Protein AF-A0A919LXB1-F1 (afdb_monomer)

InterPro domains:
  IPR002201 Glycosyl transferase, family 9 [PF01075] (2-87)
  IPR051199 Lipopolysaccharide/Lipooligosaccharide Heptosyltransferase [PTHR30160] (2-84)

Sequence (107 aa):
MGAPHEEARAKRLAEGREYVEVLPRMSLEQVAQVLAGARAVVSVDTGLSHLTAALDKPNFTLYGPTDPGLIGGYGKNQHIVRPENSASTGDIAASRIHLLLQNQGLL

Secondary structure (DSSP, 8-state):
---HHHHHHHHHHHTT-TT---PPP--HHHHHHHHHH-S-EEEESSHHHHHHHHTT--EEEE-SSS-HHHHPPPSTTEEEE--SS-S-GGGS-HHHHHHHHHHTT--

Foldseek 3Di:
DCDPVVQVVLCVVCPPPPPRDRDDDDDPVVLLVVLLPALAEEEEQDPVQLSNQVSQHQYEYQFAQDDCVVRPRHHHNYHYDYAPPHRDSVNRDPVNVVVVCVVVVSD

Organism: Klebsiella pneumoniae (NCBI:txid573)

Radius of gyration: 14.11 Å; Cα contacts (8 Å, |Δi|>4): 135; chains: 1; bounding box: 28×36×36 Å

Nearest PDB structures (foldseek):
  2h1f-assembly1_A  TM=9.608E-01  e=6.156E-10  Escherichia coli O6
  2h1f-assembly2_B  TM=9.258E-01  e=1.389E-08  Escherichia coli O6
  2h1h-assembly2_B  TM=9.459E-01  e=2.881E-08  Escherichia coli RS218
  3tov-assembly1_A  TM=6.925E-01  e=1.983E-03  Veillonella parvula DSM 2008
  3tov-assembly2_B  TM=6.534E-01  e=9.560E-04  Veillonella parvula DSM 2008

pLDDT: mean 82.87, std 10.12, range [54.78, 94.31]

Structure (mmCIF, N/CA/C/O backbone):
data_AF-A0A919LXB1-F1
#
_entry.id   AF-A0A919LXB1-F1
#
loop_
_atom_site.group_PDB
_atom_site.id
_atom_site.type_symbol
_atom_site.label_atom_id
_atom_site.label_alt_id
_atom_site.label_comp_id
_atom_site.label_asym_id
_atom_site.label_entity_id
_atom_site.label_seq_id
_atom_site.pdbx_PDB_ins_code
_atom_site.Cartn_x
_atom_site.Cartn_y
_atom_site.Cartn_z
_atom_site.occupancy
_atom_site.B_iso_or_equiv
_atom_site.auth_seq_id
_atom_site.auth_comp_id
_atom_site.auth_asym_id
_atom_site.auth_atom_id
_atom_site.pdbx_PDB_model_num
ATOM 1 N N . MET A 1 1 ? 7.649 4.524 11.799 1.00 58.81 1 MET A N 1
ATOM 2 C CA . MET A 1 1 ? 7.468 4.749 10.345 1.00 58.81 1 MET A CA 1
ATOM 3 C C . MET A 1 1 ? 7.645 6.238 10.059 1.00 58.81 1 MET A C 1
ATOM 5 O O . MET A 1 1 ? 7.346 7.023 10.955 1.00 58.81 1 MET A O 1
ATOM 9 N N . GLY A 1 2 ? 8.131 6.637 8.877 1.00 64.38 2 GLY A N 1
ATOM 10 C CA . GLY A 1 2 ? 8.142 8.049 8.467 1.00 64.38 2 GLY A CA 1
ATOM 11 C C . GLY A 1 2 ? 9.491 8.754 8.604 1.00 64.38 2 GLY A C 1
ATOM 12 O O . GLY A 1 2 ? 9.612 9.765 9.309 1.00 64.38 2 GLY A O 1
ATOM 13 N N . ALA A 1 3 ? 10.514 8.247 7.917 1.00 77.69 3 ALA A N 1
ATOM 14 C CA . ALA A 1 3 ? 11.732 9.016 7.697 1.00 77.69 3 ALA A CA 1
ATOM 15 C C . ALA A 1 3 ? 11.390 10.345 6.981 1.00 77.69 3 ALA A C 1
ATOM 17 O O . ALA A 1 3 ? 10.447 10.385 6.188 1.00 77.69 3 ALA A O 1
ATOM 18 N N . PRO A 1 4 ? 12.134 11.446 7.212 1.00 81.69 4 PRO A N 1
ATOM 19 C CA . PRO A 1 4 ? 11.784 12.761 6.654 1.00 81.69 4 PRO A CA 1
ATOM 20 C C . PRO A 1 4 ? 11.581 12.773 5.127 1.00 81.69 4 PRO A C 1
ATOM 22 O O . PRO A 1 4 ? 10.746 13.509 4.608 1.00 81.69 4 PRO A O 1
ATOM 25 N N . HIS A 1 5 ? 12.311 11.922 4.399 1.00 84.75 5 HIS A N 1
ATOM 26 C CA . HIS A 1 5 ? 12.190 11.799 2.946 1.00 84.75 5 HIS A CA 1
ATOM 27 C C . HIS A 1 5 ? 10.904 11.081 2.491 1.00 84.75 5 HIS A C 1
ATOM 29 O O . HIS A 1 5 ? 10.418 11.347 1.391 1.00 84.75 5 HIS A O 1
ATOM 35 N N . GLU A 1 6 ? 10.341 10.186 3.309 1.00 82.94 6 GLU A N 1
ATOM 36 C CA . GLU A 1 6 ? 9.053 9.529 3.042 1.00 82.94 6 GLU A CA 1
ATOM 37 C C . GLU A 1 6 ? 7.906 10.523 3.229 1.00 82.94 6 GLU A C 1
ATOM 39 O O . GLU A 1 6 ? 7.024 10.623 2.379 1.00 82.94 6 GLU A O 1
ATOM 44 N N . GLU A 1 7 ? 7.971 11.328 4.293 1.00 85.06 7 GLU A N 1
ATOM 45 C CA . GLU A 1 7 ? 6.985 12.371 4.584 1.00 85.06 7 GLU A CA 1
ATOM 46 C C . GLU A 1 7 ? 6.954 13.442 3.485 1.00 85.06 7 GLU A C 1
ATOM 48 O O . GLU A 1 7 ? 5.886 13.794 2.984 1.00 85.06 7 GLU A O 1
ATOM 53 N N . ALA A 1 8 ? 8.123 13.920 3.045 1.00 87.75 8 ALA A N 1
ATOM 54 C CA . ALA A 1 8 ? 8.216 14.877 1.943 1.00 87.75 8 ALA A CA 1
ATOM 55 C C . ALA A 1 8 ? 7.631 14.313 0.635 1.00 87.75 8 ALA A C 1
ATOM 57 O O . ALA A 1 8 ? 6.949 15.020 -0.110 1.00 87.75 8 ALA A O 1
ATOM 58 N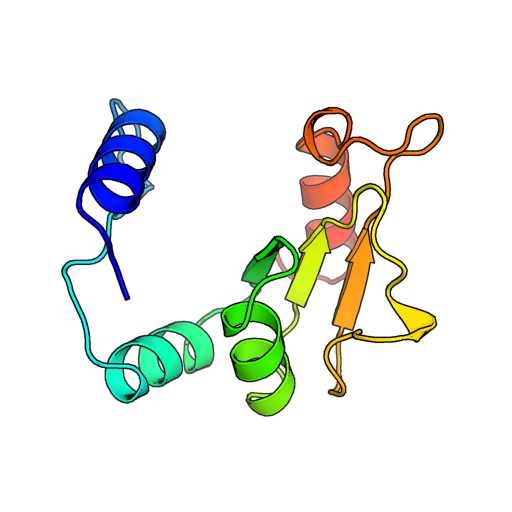 N . ARG A 1 9 ? 7.855 13.020 0.360 1.00 88.56 9 ARG A N 1
ATOM 59 C CA . ARG A 1 9 ? 7.267 12.343 -0.801 1.00 88.56 9 ARG A CA 1
ATOM 60 C C . ARG A 1 9 ? 5.746 12.256 -0.687 1.00 88.56 9 ARG A C 1
ATOM 62 O O . ARG A 1 9 ? 5.074 12.563 -1.667 1.00 88.56 9 ARG A O 1
ATOM 69 N N . ALA A 1 10 ? 5.218 11.873 0.475 1.00 87.44 10 ALA A N 1
ATOM 70 C CA . ALA A 1 10 ? 3.779 11.785 0.716 1.00 87.44 10 ALA A CA 1
ATOM 71 C C . ALA A 1 10 ? 3.094 13.152 0.560 1.00 87.44 10 ALA A C 1
ATOM 73 O O . ALA A 1 10 ? 2.093 13.256 -0.144 1.00 87.44 10 ALA A O 1
ATOM 74 N N . LYS A 1 11 ? 3.692 14.216 1.112 1.00 90.12 11 LYS A N 1
ATOM 75 C CA . LYS A 1 11 ? 3.209 15.598 0.952 1.00 90.12 11 LYS A CA 1
ATOM 76 C C . LYS A 1 11 ? 3.120 16.019 -0.513 1.00 90.12 11 LYS A C 1
ATOM 78 O O . LYS A 1 11 ? 2.087 16.525 -0.930 1.00 90.12 11 LYS A O 1
ATOM 83 N N . ARG A 1 12 ? 4.146 15.722 -1.316 1.00 93.12 12 ARG A N 1
ATOM 84 C CA . ARG A 1 12 ? 4.129 15.995 -2.763 1.00 93.12 12 ARG A CA 1
ATOM 85 C C . ARG A 1 12 ? 3.052 15.206 -3.517 1.00 93.12 12 ARG A C 1
ATOM 87 O O . ARG A 1 12 ? 2.537 15.687 -4.516 1.00 93.12 12 ARG A O 1
ATOM 94 N N . LEU A 1 13 ? 2.724 13.989 -3.078 1.00 88.50 13 LEU A N 1
ATOM 95 C CA . LEU A 1 13 ? 1.647 13.199 -3.690 1.00 88.50 13 LEU A CA 1
ATOM 96 C C . LEU A 1 13 ? 0.253 13.726 -3.320 1.00 88.50 13 LEU A C 1
ATOM 98 O O . LEU A 1 13 ? -0.654 13.628 -4.143 1.00 88.50 13 LEU A O 1
ATOM 102 N N . ALA A 1 14 ? 0.093 14.270 -2.112 1.00 91.69 14 ALA A N 1
ATOM 103 C CA . ALA A 1 14 ? -1.164 14.828 -1.613 1.00 91.69 14 ALA A CA 1
ATOM 104 C C . ALA A 1 14 ? -1.432 16.269 -2.082 1.00 91.69 14 ALA A C 1
ATOM 106 O O . ALA A 1 14 ? -2.570 16.729 -2.040 1.00 91.69 14 ALA A O 1
ATOM 107 N N . GLU A 1 15 ? -0.402 16.989 -2.527 1.00 94.31 15 GLU A N 1
ATOM 108 C CA . GLU A 1 15 ? -0.512 18.383 -2.956 1.00 94.31 15 GLU A CA 1
ATOM 109 C C . GLU A 1 15 ? -1.605 18.571 -4.026 1.00 94.31 15 GLU A C 1
ATOM 111 O O . GLU A 1 15 ? -1.617 17.901 -5.062 1.00 94.31 15 GLU A O 1
ATOM 116 N N . GLY A 1 16 ? -2.559 19.467 -3.745 1.00 93.62 16 GLY A N 1
ATOM 117 C CA . GLY A 1 16 ? -3.706 19.749 -4.616 1.00 93.62 16 GLY A CA 1
ATOM 118 C C . GLY A 1 16 ? -4.812 18.684 -4.622 1.00 93.62 16 GLY A C 1
ATOM 119 O O . GLY A 1 16 ? -5.679 18.734 -5.493 1.00 93.62 16 GLY A O 1
ATOM 120 N N . ARG A 1 17 ? -4.800 17.713 -3.694 1.00 93.69 17 ARG A N 1
ATOM 121 C CA . ARG A 1 17 ? -5.776 16.609 -3.640 1.00 93.69 17 ARG A CA 1
ATOM 122 C C . ARG A 1 17 ? -6.484 16.548 -2.287 1.00 93.69 17 ARG A C 1
ATOM 124 O O . ARG A 1 17 ? -5.952 16.006 -1.327 1.00 93.69 17 ARG A O 1
ATOM 131 N N . GLU A 1 18 ? -7.723 17.030 -2.234 1.00 92.81 18 GLU A N 1
ATOM 132 C CA . GLU A 1 18 ? -8.528 17.068 -0.997 1.00 92.81 18 GLU A CA 1
ATOM 133 C C . GLU A 1 18 ? -8.908 15.678 -0.459 1.00 92.81 18 GLU A C 1
ATOM 135 O O . GLU A 1 18 ? -9.193 15.520 0.722 1.00 92.81 18 GLU A O 1
ATOM 140 N N . TYR A 1 19 ? -8.886 14.654 -1.314 1.00 91.69 19 TYR A N 1
ATOM 141 C CA . TYR A 1 19 ? -9.197 13.267 -0.955 1.00 91.69 19 TYR A CA 1
ATOM 142 C C . TYR A 1 19 ? -7.978 12.470 -0.456 1.00 91.69 19 TYR A C 1
ATOM 144 O O . TYR A 1 19 ? -8.076 11.255 -0.281 1.00 91.69 19 TYR A O 1
ATOM 152 N N . VAL A 1 20 ? -6.816 13.112 -0.279 1.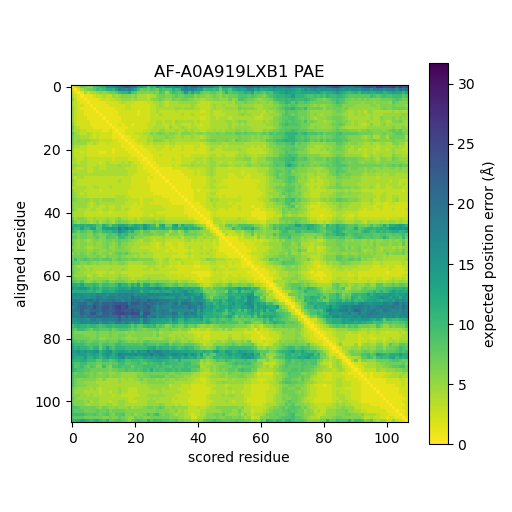00 93.44 20 VAL A N 1
ATOM 153 C CA . VAL A 1 20 ? -5.584 12.463 0.189 1.00 93.44 20 VAL A CA 1
ATOM 154 C C . VAL A 1 20 ? -5.156 13.065 1.521 1.00 93.44 20 VAL A C 1
ATOM 156 O O . VAL A 1 20 ? -4.817 14.241 1.605 1.00 93.44 20 VAL A O 1
ATOM 159 N N . GLU A 1 21 ? -5.095 12.229 2.554 1.00 93.19 21 GLU A N 1
ATOM 160 C CA . GLU A 1 21 ? -4.558 12.599 3.862 1.00 93.19 21 GLU A CA 1
ATOM 161 C C . GLU A 1 21 ? -3.137 12.042 4.032 1.00 93.19 21 GLU A C 1
ATOM 163 O O . GLU A 1 21 ? -2.888 10.852 3.826 1.00 93.19 21 GLU A O 1
ATOM 168 N N . VAL A 1 22 ? -2.189 12.899 4.428 1.00 91.31 22 VAL A N 1
ATOM 169 C CA . VAL A 1 22 ? -0.851 12.460 4.849 1.00 91.31 22 VAL A CA 1
ATOM 170 C C . VAL A 1 22 ? -0.875 12.221 6.351 1.00 91.31 22 VAL A C 1
ATOM 172 O O . VAL A 1 22 ? -0.951 13.170 7.130 1.00 91.31 22 VAL A O 1
ATOM 175 N N . LEU A 1 23 ? -0.776 10.954 6.750 1.00 89.50 23 LEU A N 1
ATOM 176 C CA . LEU A 1 23 ? -0.775 10.579 8.161 1.00 89.50 23 LEU A CA 1
ATOM 177 C C . LEU A 1 23 ? 0.436 11.182 8.899 1.00 89.50 23 LEU A C 1
ATOM 179 O O . LEU A 1 23 ? 1.544 11.209 8.348 1.00 89.50 23 LEU A O 1
ATOM 183 N N . PRO A 1 24 ? 0.264 11.626 10.158 1.00 88.81 24 PRO A N 1
ATOM 184 C CA . PRO A 1 24 ? 1.381 12.048 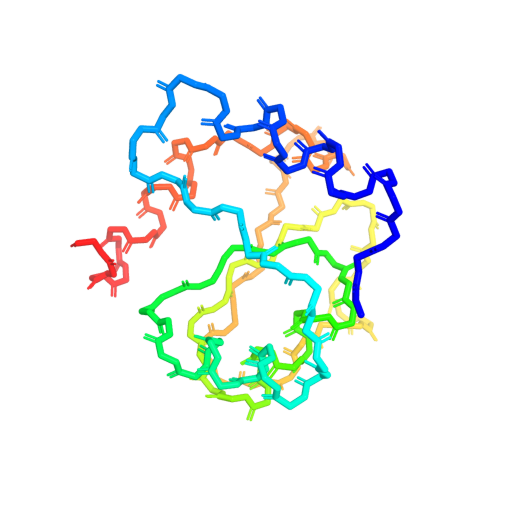10.991 1.00 88.81 24 PRO A CA 1
ATOM 185 C C . PRO A 1 24 ? 2.284 10.855 11.335 1.00 88.81 24 PRO A C 1
ATOM 187 O O . PRO A 1 24 ? 1.950 9.690 11.105 1.00 88.81 24 PRO A O 1
ATOM 19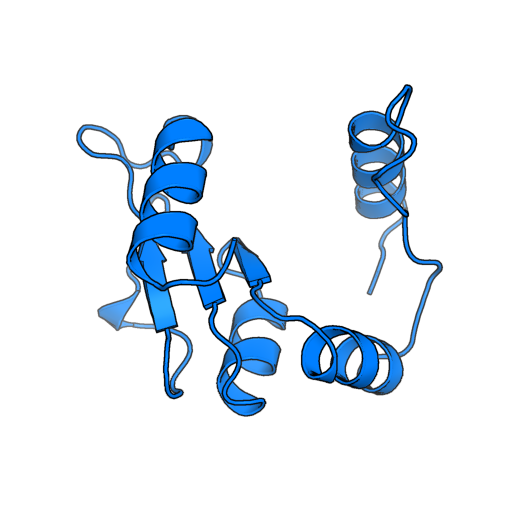0 N N . ARG A 1 25 ? 3.443 11.125 11.948 1.00 87.12 25 ARG A N 1
ATOM 191 C CA . ARG A 1 25 ? 4.270 10.048 12.507 1.00 87.12 25 ARG A CA 1
ATOM 192 C C . ARG A 1 25 ? 3.488 9.276 13.568 1.00 87.12 25 ARG A C 1
ATOM 194 O O . ARG A 1 25 ? 2.978 9.859 14.519 1.00 87.12 25 ARG A O 1
ATOM 201 N N . MET A 1 26 ? 3.464 7.960 13.407 1.00 87.50 26 MET A N 1
ATOM 202 C CA . MET A 1 26 ? 2.697 7.027 14.225 1.00 87.50 26 MET A CA 1
ATOM 203 C C . MET A 1 26 ? 3.567 5.849 14.678 1.00 87.50 26 MET A C 1
ATOM 205 O O . MET A 1 26 ? 4.565 5.495 14.031 1.00 87.50 26 MET A O 1
ATOM 209 N N . SER A 1 27 ? 3.173 5.229 15.791 1.00 89.56 27 SER A N 1
ATOM 210 C CA . SER A 1 27 ? 3.696 3.928 16.211 1.00 89.56 27 SER A CA 1
ATOM 211 C C . SER A 1 27 ? 3.251 2.825 15.240 1.00 89.56 27 SER A C 1
ATOM 213 O O . SER A 1 27 ? 2.316 2.999 14.458 1.00 89.56 27 SER A O 1
ATOM 215 N N . LEU A 1 28 ? 3.916 1.665 15.281 1.00 86.00 28 LEU A N 1
ATOM 216 C CA . LEU A 1 28 ? 3.529 0.522 14.445 1.00 86.00 28 LEU A CA 1
ATOM 217 C C . LEU A 1 28 ? 2.091 0.059 14.737 1.00 86.00 28 LEU A C 1
ATOM 219 O O . LEU A 1 28 ? 1.357 -0.280 13.816 1.00 86.00 28 LEU A O 1
ATOM 223 N N . GLU A 1 29 ? 1.685 0.099 16.006 1.00 88.62 29 GLU A N 1
ATOM 224 C CA . GLU A 1 29 ? 0.330 -0.239 16.447 1.00 88.62 29 GLU A CA 1
ATOM 225 C C . GLU A 1 29 ? -0.716 0.726 15.877 1.00 88.62 29 GLU A C 1
ATOM 227 O O . GLU A 1 29 ? -1.731 0.291 15.342 1.00 88.62 29 GLU A O 1
ATOM 232 N N . GLN A 1 30 ? -0.451 2.033 15.918 1.00 89.94 30 GLN A N 1
ATOM 233 C CA . GLN A 1 30 ? -1.349 3.037 15.343 1.00 89.94 30 GLN A CA 1
ATOM 234 C C . GLN A 1 30 ? -1.499 2.851 13.827 1.00 89.94 30 GLN A C 1
ATOM 236 O O . GLN A 1 30 ? -2.607 2.919 13.301 1.00 89.94 30 GLN A O 1
ATOM 241 N N . VAL A 1 31 ? -0.406 2.538 13.123 1.00 89.62 31 VAL A N 1
ATOM 242 C CA . VAL A 1 31 ? -0.472 2.198 11.693 1.00 89.62 31 VAL A CA 1
ATOM 243 C C . VAL A 1 31 ? -1.303 0.931 11.469 1.00 89.62 31 VAL A C 1
ATOM 245 O O . VAL A 1 31 ? -2.126 0.902 10.557 1.00 89.62 31 VAL A O 1
ATOM 248 N N . ALA A 1 32 ? -1.148 -0.0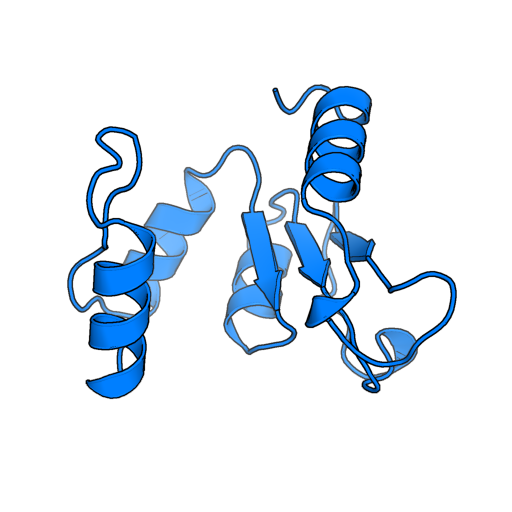96 12.311 1.00 88.38 32 ALA A N 1
ATOM 249 C CA . ALA A 1 32 ? -1.958 -1.312 12.232 1.00 88.38 32 ALA A CA 1
ATOM 250 C C . ALA A 1 32 ? -3.457 -1.016 12.398 1.00 88.38 32 ALA A C 1
ATOM 252 O O . ALA A 1 32 ? -4.269 -1.570 11.662 1.00 88.38 32 ALA A O 1
ATOM 253 N N . GLN A 1 33 ? -3.830 -0.108 13.305 1.00 91.12 33 GLN A N 1
ATOM 254 C CA . GLN A 1 33 ? -5.223 0.313 13.491 1.00 91.12 33 GLN A CA 1
ATOM 255 C C . GLN A 1 33 ? -5.786 1.016 12.248 1.00 91.12 33 GLN A C 1
ATOM 257 O O . GLN A 1 33 ? -6.906 0.717 11.834 1.00 91.12 33 GLN A O 1
ATOM 262 N N . VAL A 1 34 ? -5.004 1.889 11.606 1.00 91.94 34 VAL A N 1
ATOM 263 C CA . VAL A 1 34 ? -5.408 2.525 10.340 1.00 91.94 34 VAL A CA 1
ATOM 264 C C . VAL A 1 34 ? -5.604 1.476 9.244 1.00 91.94 34 VAL A C 1
ATOM 266 O O . VAL A 1 34 ? -6.639 1.458 8.579 1.00 91.94 34 VAL A O 1
ATOM 269 N N . LEU A 1 35 ? -4.649 0.553 9.087 1.00 90.06 35 LEU A N 1
ATOM 270 C CA . LEU A 1 35 ? -4.748 -0.540 8.116 1.00 90.06 35 LEU A CA 1
ATOM 271 C C . LEU A 1 35 ? -5.956 -1.443 8.399 1.00 90.06 35 LEU A C 1
ATOM 273 O O . LEU A 1 35 ? -6.635 -1.871 7.468 1.00 90.06 35 LEU A O 1
ATOM 277 N N . ALA A 1 36 ? -6.276 -1.688 9.671 1.00 88.75 36 ALA A N 1
ATOM 278 C CA . ALA A 1 36 ? -7.433 -2.479 10.070 1.00 88.75 36 ALA A CA 1
ATOM 279 C C . ALA A 1 36 ? 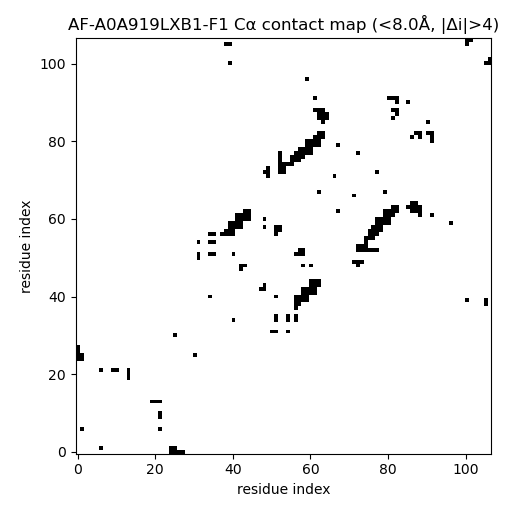-8.771 -1.832 9.656 1.00 88.75 36 ALA A C 1
ATOM 281 O O . ALA A 1 36 ? -9.747 -2.545 9.415 1.00 88.75 36 ALA A O 1
ATOM 282 N N . GLY A 1 37 ? -8.823 -0.503 9.535 1.00 90.00 37 GLY A N 1
ATOM 283 C CA . GLY A 1 37 ? -9.990 0.234 9.042 1.00 90.00 37 GLY A CA 1
ATOM 284 C C . GLY A 1 37 ? -10.082 0.339 7.515 1.00 90.00 37 GLY A C 1
ATOM 285 O O . GLY A 1 37 ? -11.132 0.712 6.994 1.00 90.00 37 GLY A O 1
ATOM 286 N N . ALA A 1 38 ? -9.018 0.007 6.779 1.00 91.50 38 ALA A N 1
ATOM 287 C CA . ALA A 1 38 ? -8.983 0.174 5.331 1.00 91.50 38 ALA A CA 1
ATOM 288 C C . ALA A 1 38 ? -9.885 -0.845 4.606 1.00 91.50 38 ALA A C 1
ATOM 290 O O . ALA A 1 38 ? -9.883 -2.038 4.920 1.00 91.50 38 ALA A O 1
ATOM 291 N N . ARG A 1 39 ? -10.623 -0.384 3.584 1.00 91.50 39 ARG A N 1
ATOM 292 C CA . ARG A 1 39 ? -11.380 -1.259 2.661 1.00 91.50 39 ARG A CA 1
ATOM 293 C C . ARG A 1 39 ? -10.435 -2.061 1.763 1.00 91.50 39 ARG A C 1
ATOM 295 O O . ARG A 1 39 ? -10.682 -3.231 1.496 1.00 91.50 39 ARG A O 1
ATOM 302 N N . ALA A 1 40 ? -9.358 -1.422 1.319 1.00 90.38 40 ALA A N 1
ATOM 303 C CA . ALA A 1 40 ? -8.298 -2.011 0.518 1.00 90.38 40 ALA A CA 1
ATOM 304 C C . ALA A 1 40 ? -6.993 -1.242 0.748 1.00 90.38 40 ALA A C 1
ATOM 306 O O . ALA A 1 40 ? -7.019 -0.058 1.087 1.00 90.38 40 ALA A O 1
ATOM 307 N N . VAL A 1 41 ? -5.862 -1.902 0.524 1.00 90.62 41 VAL A N 1
ATOM 308 C CA . VAL A 1 41 ? -4.526 -1.312 0.631 1.00 90.62 41 VAL A CA 1
ATOM 309 C C . VAL A 1 41 ? -3.782 -1.535 -0.678 1.00 90.62 41 VAL A C 1
ATOM 311 O O . VAL A 1 41 ? -3.823 -2.624 -1.243 1.00 90.62 41 VAL A O 1
ATOM 314 N N . VAL A 1 42 ? -3.089 -0.507 -1.161 1.00 90.19 42 VAL A N 1
ATOM 315 C CA . VAL A 1 42 ? -2.137 -0.619 -2.272 1.00 90.19 42 VAL A CA 1
ATOM 316 C C . VAL A 1 42 ? -0.764 -0.318 -1.700 1.00 90.19 42 VAL A C 1
ATOM 318 O O . VAL A 1 42 ? -0.561 0.741 -1.107 1.00 90.19 42 VAL A O 1
ATOM 321 N N . SER A 1 43 ? 0.167 -1.255 -1.836 1.00 86.94 43 SER A N 1
ATOM 322 C CA . SER A 1 43 ? 1.473 -1.181 -1.183 1.00 86.94 43 SER A CA 1
ATOM 323 C C . SER A 1 43 ? 2.591 -1.587 -2.137 1.00 86.94 43 SER A C 1
ATOM 325 O O . SER A 1 43 ? 2.380 -2.332 -3.088 1.00 86.94 43 SER A O 1
ATOM 327 N N . VAL A 1 44 ? 3.799 -1.086 -1.896 1.00 82.81 44 VAL A N 1
ATOM 328 C CA . VAL A 1 44 ? 5.023 -1.668 -2.465 1.00 82.81 44 VAL A CA 1
ATOM 329 C C . VAL A 1 44 ? 5.579 -2.707 -1.496 1.00 82.81 44 VAL A C 1
ATOM 331 O O . VAL A 1 44 ? 5.276 -2.663 -0.300 1.00 82.81 44 VAL A O 1
ATOM 334 N N . ASP A 1 45 ? 6.396 -3.618 -2.017 1.00 70.00 45 ASP A N 1
ATOM 335 C CA . ASP A 1 45 ? 7.068 -4.688 -1.277 1.00 70.00 45 ASP A CA 1
ATOM 336 C C . ASP A 1 45 ? 7.941 -4.154 -0.121 1.00 70.00 45 ASP A C 1
ATOM 338 O O . ASP A 1 45 ? 9.111 -3.805 -0.274 1.00 70.00 45 ASP A O 1
ATOM 342 N N . THR A 1 46 ? 7.315 -3.984 1.042 1.00 68.56 46 THR A N 1
ATOM 343 C CA . THR A 1 46 ? 7.880 -3.407 2.265 1.00 68.56 46 THR A CA 1
ATOM 344 C C . THR A 1 46 ? 7.245 -4.089 3.473 1.00 68.56 46 THR A C 1
ATOM 346 O O . THR A 1 46 ? 6.157 -4.658 3.375 1.00 68.56 46 THR A O 1
ATOM 349 N N . GLY A 1 47 ? 7.872 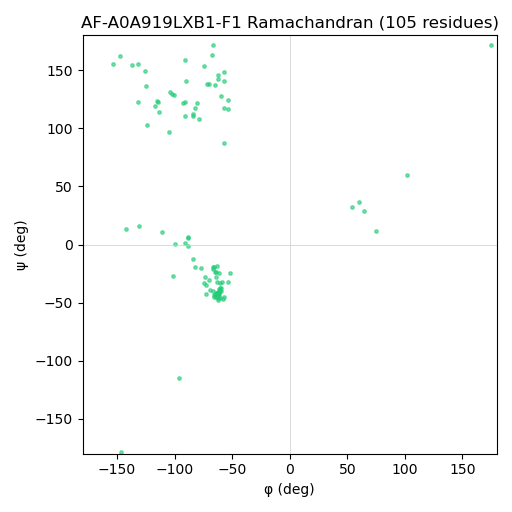-3.976 4.650 1.00 70.31 47 GLY A N 1
ATOM 350 C CA . GLY A 1 47 ? 7.374 -4.579 5.897 1.00 70.31 47 GLY A CA 1
ATOM 351 C C . GLY A 1 47 ? 5.911 -4.251 6.252 1.00 70.31 47 GLY A C 1
ATOM 352 O O . GLY A 1 47 ? 5.260 -5.045 6.926 1.00 70.31 47 GLY A O 1
ATOM 353 N N . LEU A 1 48 ? 5.357 -3.131 5.766 1.00 74.62 48 LEU A N 1
ATOM 354 C CA . LEU A 1 48 ? 3.940 -2.792 5.957 1.00 74.62 48 LEU A CA 1
ATOM 355 C C . LEU A 1 48 ? 2.987 -3.697 5.171 1.00 74.62 48 LEU A C 1
ATOM 357 O O . LEU A 1 48 ? 1.895 -3.966 5.659 1.00 74.62 48 LEU A O 1
ATOM 361 N N . SER A 1 49 ? 3.404 -4.210 4.012 1.00 75.19 49 SER A N 1
ATOM 362 C CA . SER A 1 49 ? 2.596 -5.157 3.235 1.00 75.19 49 SER A CA 1
ATOM 363 C C . SER A 1 49 ? 2.326 -6.441 4.034 1.00 75.19 49 SER A C 1
ATOM 365 O O . SER A 1 49 ? 1.202 -6.940 4.065 1.00 75.19 49 SER A O 1
ATOM 367 N N . HIS A 1 50 ? 3.318 -6.918 4.795 1.00 79.19 50 HIS A N 1
ATOM 368 C CA . HIS A 1 50 ? 3.148 -8.065 5.693 1.00 79.19 50 HIS A CA 1
ATOM 369 C C . HIS A 1 50 ? 2.201 -7.772 6.857 1.00 79.19 50 HIS A C 1
ATOM 371 O O . HIS A 1 50 ? 1.392 -8.624 7.216 1.00 79.19 50 HIS A O 1
ATOM 377 N N . LEU A 1 51 ? 2.275 -6.569 7.437 1.00 81.00 51 LEU A N 1
ATOM 378 C CA . LEU A 1 51 ? 1.345 -6.158 8.489 1.00 81.00 51 LEU A CA 1
ATOM 379 C C . LEU A 1 51 ? -0.097 -6.128 7.963 1.00 81.00 51 LEU A C 1
ATOM 381 O O . LEU A 1 51 ? -1.001 -6.605 8.639 1.00 81.00 51 LEU A O 1
ATOM 385 N N . THR A 1 52 ? -0.315 -5.630 6.744 1.00 81.12 52 THR A N 1
ATOM 386 C CA . THR A 1 52 ? -1.629 -5.666 6.089 1.00 81.12 52 THR A CA 1
ATOM 387 C C . THR A 1 52 ? -2.121 -7.096 5.862 1.00 81.12 52 THR A C 1
ATOM 389 O O . THR A 1 52 ? -3.290 -7.381 6.126 1.00 81.12 52 THR A O 1
ATOM 392 N N . ALA A 1 53 ? -1.239 -7.999 5.423 1.00 80.06 53 ALA A N 1
ATOM 393 C CA . ALA A 1 53 ? -1.567 -9.411 5.240 1.00 80.06 53 ALA A CA 1
ATOM 394 C C . ALA A 1 53 ? -1.983 -10.086 6.556 1.00 80.06 53 ALA A C 1
ATOM 396 O O . ALA A 1 53 ? -2.983 -10.797 6.590 1.00 80.06 53 ALA A O 1
ATOM 397 N N . ALA A 1 54 ? -1.280 -9.792 7.655 1.00 82.31 54 ALA A N 1
ATOM 398 C CA . ALA A 1 54 ? -1.607 -10.304 8.986 1.00 82.31 54 ALA A CA 1
ATOM 399 C C . ALA A 1 54 ? -2.958 -9.794 9.525 1.00 82.31 54 ALA A C 1
ATOM 401 O O . ALA A 1 54 ? -3.563 -10.437 10.379 1.00 82.31 54 ALA A O 1
ATOM 402 N N . LEU A 1 55 ? -3.440 -8.652 9.026 1.00 83.69 55 LEU A N 1
ATOM 403 C CA . LEU A 1 55 ? -4.750 -8.086 9.363 1.00 83.69 55 LEU A CA 1
ATOM 404 C C . LEU A 1 55 ? -5.882 -8.601 8.450 1.00 83.69 55 LEU A C 1
ATOM 406 O O . LEU A 1 55 ? -7.004 -8.097 8.541 1.00 83.69 55 LEU A O 1
ATOM 410 N N . ASP A 1 56 ? -5.600 -9.568 7.565 1.00 83.75 56 ASP A N 1
ATOM 411 C CA . ASP A 1 56 ? -6.536 -10.150 6.586 1.00 83.75 56 ASP A CA 1
ATOM 412 C C . ASP A 1 56 ? -7.226 -9.099 5.690 1.00 83.75 56 ASP A C 1
ATOM 414 O O . ASP A 1 56 ? -8.375 -9.251 5.253 1.00 83.75 56 ASP A O 1
ATOM 418 N N . LYS A 1 57 ? -6.520 -8.001 5.395 1.00 86.50 57 LYS A N 1
ATOM 419 C CA . LYS A 1 57 ? -7.046 -6.918 4.558 1.00 86.50 57 LYS A CA 1
ATOM 420 C C . LYS A 1 57 ? -6.728 -7.144 3.082 1.00 86.50 57 LYS A C 1
ATOM 422 O O . LYS A 1 57 ? -5.602 -7.544 2.776 1.00 86.50 57 LYS A O 1
ATOM 427 N N . PRO A 1 58 ? -7.672 -6.838 2.163 1.00 89.00 58 PRO A N 1
ATOM 428 C CA . PRO A 1 58 ? -7.390 -6.826 0.734 1.00 89.00 58 PRO A CA 1
ATOM 429 C C . PRO A 1 58 ? -6.188 -5.933 0.431 1.00 89.00 58 PRO A C 1
ATOM 431 O O . PRO A 1 58 ? -6.224 -4.727 0.688 1.00 89.00 58 PRO A O 1
ATOM 434 N N . ASN A 1 59 ? -5.121 -6.528 -0.090 1.00 89.38 59 ASN A N 1
ATOM 435 C CA . ASN A 1 59 ? -3.840 -5.858 -0.279 1.00 89.38 59 ASN A CA 1
ATOM 436 C C . ASN A 1 59 ? -3.320 -6.122 -1.688 1.00 89.38 59 ASN A C 1
ATOM 438 O O . ASN A 1 59 ? -3.137 -7.270 -2.087 1.00 89.38 59 ASN A O 1
ATOM 442 N N . PHE A 1 60 ? -3.080 -5.054 -2.435 1.00 90.12 60 PHE A N 1
ATOM 443 C CA . PHE A 1 60 ? -2.563 -5.083 -3.795 1.00 90.12 60 PHE A CA 1
ATOM 444 C C . PHE A 1 60 ? -1.100 -4.667 -3.749 1.00 90.12 60 PHE A C 1
ATOM 446 O O . PHE A 1 60 ? -0.780 -3.476 -3.696 1.00 90.12 60 PHE A O 1
ATOM 453 N N . THR A 1 61 ? -0.210 -5.656 -3.723 1.00 88.12 61 THR A N 1
ATOM 454 C CA . THR A 1 61 ? 1.227 -5.420 -3.598 1.00 88.12 61 THR A CA 1
ATOM 455 C C . THR A 1 61 ? 1.870 -5.304 -4.973 1.00 88.12 61 THR A C 1
ATOM 457 O O . THR A 1 61 ? 1.784 -6.213 -5.802 1.00 88.12 61 THR A O 1
ATOM 460 N N . LEU A 1 62 ? 2.517 -4.165 -5.204 1.00 87.25 62 LEU A N 1
ATOM 461 C CA . LEU A 1 62 ? 3.236 -3.835 -6.425 1.00 87.25 62 LEU A CA 1
ATOM 462 C C . LEU A 1 62 ? 4.647 -4.426 -6.353 1.00 87.25 62 LEU A C 1
ATOM 464 O O . LEU A 1 62 ? 5.487 -3.952 -5.583 1.00 87.25 62 LEU A O 1
ATOM 468 N N . TYR A 1 63 ? 4.910 -5.437 -7.178 1.00 82.31 63 TYR A N 1
ATOM 469 C CA . TYR A 1 63 ? 6.214 -6.085 -7.278 1.00 82.31 63 TYR A CA 1
ATOM 470 C C . TYR A 1 63 ? 6.946 -5.646 -8.545 1.00 82.31 63 TYR A C 1
ATOM 472 O O . TYR A 1 63 ? 6.388 -5.661 -9.642 1.00 82.31 63 TYR A O 1
ATOM 480 N N . GLY A 1 64 ? 8.210 -5.261 -8.372 1.00 76.38 64 GLY A N 1
ATOM 481 C CA . GLY A 1 64 ? 9.143 -4.986 -9.461 1.00 76.38 64 GLY A CA 1
ATOM 482 C C . GLY A 1 64 ? 10.015 -6.216 -9.744 1.00 76.38 64 GLY A C 1
ATOM 483 O O . GLY A 1 64 ? 9.478 -7.258 -10.133 1.00 76.38 64 GLY A O 1
ATOM 484 N N . PRO A 1 65 ? 11.342 -6.147 -9.519 1.00 74.00 65 PRO A N 1
ATOM 485 C CA . PRO A 1 65 ? 12.230 -7.277 -9.776 1.00 74.00 65 PRO A CA 1
ATOM 486 C C . PRO A 1 65 ? 12.140 -8.355 -8.687 1.00 74.00 65 PRO A C 1
ATOM 488 O O . PRO A 1 65 ? 12.532 -9.494 -8.927 1.00 74.00 65 PRO A O 1
ATOM 491 N N . THR A 1 66 ? 11.642 -8.014 -7.495 1.00 68.56 66 THR A N 1
ATOM 492 C CA . THR A 1 66 ? 11.577 -8.937 -6.361 1.00 68.56 66 THR A CA 1
ATOM 493 C C . THR A 1 66 ? 10.548 -10.039 -6.592 1.00 68.56 66 THR A C 1
ATOM 495 O O . THR A 1 66 ? 9.453 -9.780 -7.098 1.00 68.56 66 THR A O 1
ATOM 498 N N . ASP A 1 67 ? 10.898 -11.275 -6.229 1.00 63.09 67 ASP A N 1
ATOM 499 C CA . ASP A 1 67 ? 10.020 -12.432 -6.385 1.00 63.09 67 ASP A CA 1
ATOM 500 C C . ASP A 1 67 ? 9.032 -12.563 -5.203 1.00 63.09 67 ASP A C 1
ATOM 502 O O . ASP A 1 67 ? 9.453 -12.885 -4.087 1.00 63.09 67 ASP A O 1
ATOM 506 N N . PRO A 1 68 ? 7.716 -12.372 -5.419 1.00 61.66 68 PRO A N 1
ATOM 507 C CA . PRO A 1 68 ? 6.693 -12.578 -4.399 1.00 61.66 68 PRO A CA 1
ATOM 508 C C . PRO A 1 68 ? 6.607 -14.030 -3.909 1.00 61.66 68 PRO A C 1
ATOM 510 O O . PRO A 1 68 ? 6.074 -14.259 -2.829 1.00 61.66 68 PRO A O 1
ATOM 513 N N . GLY A 1 69 ? 7.136 -15.014 -4.647 1.00 56.44 69 GLY A N 1
ATOM 514 C CA . GLY A 1 69 ? 7.190 -16.408 -4.191 1.00 56.44 69 GLY A CA 1
ATOM 515 C C . GLY A 1 69 ? 8.119 -16.635 -2.992 1.00 56.44 69 GLY A C 1
ATOM 516 O O . GLY A 1 69 ? 7.970 -17.628 -2.284 1.00 56.44 69 GLY A O 1
ATOM 517 N N . LEU A 1 70 ? 9.054 -15.711 -2.736 1.00 55.38 70 LEU A N 1
ATOM 518 C CA . LEU A 1 70 ? 10.047 -15.822 -1.661 1.00 55.38 70 LEU A CA 1
ATOM 519 C C . LEU A 1 70 ? 9.697 -14.986 -0.422 1.00 55.38 70 LEU A C 1
ATOM 521 O O . LEU A 1 70 ? 10.111 -15.327 0.684 1.00 55.38 70 LEU A O 1
ATOM 525 N N . ILE A 1 71 ? 8.945 -13.897 -0.602 1.00 54.78 71 ILE A N 1
ATOM 526 C CA . ILE A 1 71 ? 8.689 -12.876 0.431 1.00 54.78 71 ILE A CA 1
ATOM 527 C C . ILE A 1 71 ? 7.253 -12.326 0.398 1.00 54.78 71 ILE A C 1
ATOM 529 O O . ILE A 1 71 ? 6.968 -11.291 0.987 1.00 54.78 71 ILE A O 1
ATOM 533 N N . GLY A 1 72 ? 6.335 -12.974 -0.319 1.00 56.75 72 GLY A N 1
ATOM 534 C CA . GLY A 1 72 ? 4.941 -12.548 -0.394 1.00 56.75 72 GLY A CA 1
ATOM 535 C C . GLY A 1 72 ? 4.291 -12.469 0.987 1.00 56.75 72 GLY A C 1
ATOM 536 O O . GLY A 1 72 ? 4.523 -13.322 1.845 1.00 56.75 72 GLY A O 1
ATOM 537 N N . GLY A 1 73 ? 3.466 -11.444 1.213 1.00 57.75 73 GLY A N 1
ATOM 538 C CA . GLY A 1 73 ? 2.625 -11.378 2.406 1.00 57.75 73 GLY A CA 1
ATOM 539 C C . GLY A 1 73 ? 1.728 -12.616 2.479 1.00 57.75 73 GLY A C 1
ATOM 540 O O . GLY A 1 73 ? 0.914 -12.843 1.589 1.00 57.75 73 GLY A O 1
ATOM 541 N N . TYR A 1 74 ? 1.886 -13.433 3.522 1.00 57.44 74 TYR A N 1
ATOM 542 C CA . TYR A 1 74 ? 1.009 -14.574 3.784 1.00 57.44 74 TYR A CA 1
ATOM 543 C C . TYR A 1 74 ? -0.247 -14.079 4.512 1.00 57.44 74 TYR A C 1
ATOM 545 O O . TYR A 1 74 ? -0.153 -13.550 5.616 1.00 57.44 74 TYR A O 1
ATOM 553 N N . GLY A 1 75 ? -1.414 -14.238 3.888 1.00 61.56 75 GLY A N 1
ATOM 554 C CA . GLY A 1 75 ? -2.710 -13.815 4.428 1.00 61.56 75 GLY A CA 1
ATOM 555 C C . GLY A 1 75 ? -3.830 -14.017 3.408 1.00 61.56 75 GLY A C 1
ATOM 556 O O . GLY A 1 75 ? -3.567 -14.351 2.249 1.00 61.56 75 GLY A O 1
ATOM 557 N N . LYS A 1 76 ? -5.091 -13.830 3.809 1.00 66.56 76 LYS A N 1
ATOM 558 C CA . LYS A 1 76 ? -6.209 -13.849 2.850 1.00 66.56 76 LYS A CA 1
ATOM 559 C C . LYS A 1 76 ? -6.221 -12.554 2.026 1.00 66.56 76 LYS A C 1
ATOM 561 O O . LYS A 1 76 ? -5.747 -11.513 2.477 1.00 66.56 76 LYS A O 1
ATOM 566 N N . ASN A 1 77 ? -6.771 -12.613 0.810 1.00 78.31 77 ASN A N 1
ATOM 567 C CA . ASN A 1 77 ? -6.994 -11.449 -0.068 1.00 78.31 77 ASN A CA 1
ATOM 568 C C . ASN A 1 77 ? -5.716 -10.675 -0.467 1.00 78.31 77 ASN A C 1
ATOM 570 O O . ASN A 1 77 ? -5.723 -9.448 -0.571 1.00 78.31 77 ASN A O 1
ATOM 574 N N . GLN A 1 78 ? -4.608 -11.390 -0.680 1.00 80.62 78 GLN A N 1
ATOM 575 C CA . GLN A 1 78 ? -3.351 -10.807 -1.158 1.00 80.62 78 GLN A CA 1
ATOM 576 C C . GLN A 1 78 ? -3.281 -10.899 -2.685 1.00 80.62 78 GLN A C 1
ATOM 578 O O . GLN A 1 78 ? -3.354 -11.984 -3.263 1.00 80.62 78 GLN A O 1
ATOM 583 N N . HIS A 1 79 ? -3.147 -9.752 -3.343 1.00 86.00 79 HIS A N 1
ATOM 584 C CA . HIS A 1 79 ? -3.118 -9.624 -4.792 1.00 86.00 79 HIS A CA 1
ATOM 585 C C . HIS A 1 79 ? -1.734 -9.157 -5.238 1.00 86.00 79 HIS A C 1
ATOM 587 O O . HIS A 1 79 ? -1.313 -8.033 -4.968 1.00 86.00 79 HIS A O 1
ATOM 593 N N . ILE A 1 80 ? -1.033 -10.026 -5.959 1.00 86.94 80 ILE A N 1
ATOM 594 C CA . ILE A 1 80 ? 0.262 -9.713 -6.559 1.00 86.94 80 ILE A CA 1
ATOM 595 C C . ILE A 1 80 ? 0.012 -8.935 -7.852 1.00 86.94 80 ILE A C 1
ATOM 597 O O . ILE A 1 80 ? -0.644 -9.439 -8.765 1.00 86.94 80 ILE A O 1
ATOM 601 N N . VAL A 1 81 ? 0.559 -7.723 -7.949 1.00 85.88 81 VAL A N 1
ATOM 602 C CA . VAL A 1 81 ? 0.503 -6.908 -9.166 1.00 85.88 81 VAL A CA 1
ATOM 603 C C . VAL A 1 81 ? 1.911 -6.718 -9.709 1.00 85.88 81 VAL A C 1
ATOM 605 O O . VAL A 1 81 ? 2.794 -6.220 -9.012 1.00 85.88 81 VAL A O 1
ATOM 608 N N . ARG A 1 82 ? 2.115 -7.112 -10.968 1.00 85.25 82 ARG A N 1
ATOM 609 C CA . ARG A 1 82 ? 3.391 -6.986 -11.680 1.00 85.25 82 ARG A CA 1
ATOM 610 C C . ARG A 1 82 ? 3.183 -6.238 -12.996 1.00 85.25 82 ARG A C 1
ATOM 612 O O . ARG A 1 82 ? 2.096 -6.342 -13.572 1.00 85.25 82 ARG A O 1
ATOM 619 N N . PRO A 1 83 ? 4.191 -5.493 -13.470 1.00 82.25 83 PRO A N 1
ATOM 620 C CA . PRO A 1 83 ? 4.185 -4.953 -14.826 1.00 82.25 83 PRO A CA 1
ATOM 621 C C . PRO A 1 83 ? 4.160 -6.087 -15.864 1.00 82.25 83 PRO A C 1
ATOM 623 O O . PRO A 1 83 ? 4.740 -7.149 -15.652 1.00 82.25 83 PRO A O 1
ATOM 626 N N . GLU A 1 84 ? 3.483 -5.860 -16.990 1.00 78.00 84 GLU A N 1
ATOM 627 C CA . GLU A 1 84 ? 3.296 -6.889 -18.027 1.00 78.00 84 GLU A CA 1
ATOM 628 C C . GLU A 1 84 ? 4.585 -7.168 -18.815 1.00 78.00 84 GLU A C 1
ATOM 630 O O . GLU A 1 84 ? 4.845 -8.311 -19.176 1.00 78.00 84 GLU A O 1
ATOM 635 N N . ASN A 1 85 ? 5.408 -6.138 -19.044 1.00 79.00 85 ASN A N 1
ATOM 636 C CA . ASN A 1 85 ? 6.566 -6.200 -19.946 1.00 79.00 85 ASN A CA 1
ATOM 637 C C . ASN A 1 85 ? 7.865 -5.648 -19.330 1.00 79.00 85 ASN A C 1
ATOM 639 O O . ASN A 1 85 ? 8.803 -5.327 -20.057 1.00 79.00 85 ASN A O 1
ATOM 643 N N . SER A 1 86 ? 7.935 -5.480 -18.007 1.00 79.19 86 SER A N 1
ATOM 644 C CA . SER A 1 86 ? 9.128 -4.934 -17.350 1.00 79.19 86 SER A CA 1
ATOM 645 C C . SER A 1 86 ? 9.361 -5.546 -15.969 1.00 79.19 86 SER A C 1
ATOM 647 O O . SER A 1 86 ? 8.633 -6.430 -15.536 1.00 79.19 86 SER A O 1
ATOM 649 N N . ALA A 1 87 ? 10.405 -5.091 -15.278 1.00 75.00 87 ALA A N 1
ATOM 650 C CA . ALA A 1 87 ? 10.648 -5.404 -13.870 1.00 75.00 87 ALA A CA 1
ATOM 651 C C . ALA A 1 87 ? 10.465 -4.169 -12.968 1.00 75.00 87 ALA A C 1
ATOM 653 O O . ALA A 1 87 ? 10.855 -4.190 -11.805 1.00 75.00 87 ALA A O 1
ATOM 654 N N . SER A 1 88 ? 9.913 -3.069 -13.488 1.00 80.31 88 SER A N 1
ATOM 655 C CA . SER A 1 88 ? 9.765 -1.815 -12.745 1.00 80.31 88 SER A CA 1
ATOM 656 C C . SER A 1 88 ? 8.340 -1.648 -12.231 1.00 80.31 88 SER A C 1
ATOM 658 O O . SER A 1 88 ? 7.380 -1.685 -12.998 1.00 80.31 88 SER A O 1
ATOM 660 N N . THR A 1 89 ? 8.187 -1.377 -10.933 1.00 78.44 89 THR A N 1
ATOM 661 C CA . THR A 1 89 ? 6.882 -1.029 -10.345 1.00 78.44 89 THR A CA 1
ATOM 662 C C . THR A 1 89 ? 6.291 0.250 -10.937 1.00 78.44 89 THR A C 1
ATOM 664 O O . THR A 1 89 ? 5.074 0.409 -10.932 1.00 78.44 89 THR A O 1
ATOM 667 N N . GLY A 1 90 ? 7.129 1.145 -11.473 1.00 81.31 90 GLY A N 1
ATOM 668 C CA . GLY A 1 90 ? 6.692 2.387 -12.113 1.00 81.31 90 GLY A CA 1
ATOM 669 C C . GLY A 1 90 ? 5.894 2.180 -13.403 1.00 81.31 90 GLY A C 1
ATOM 670 O O . GLY A 1 90 ? 5.141 3.069 -13.786 1.00 81.31 90 GLY A O 1
ATOM 671 N N . ASP A 1 91 ? 6.000 1.004 -14.025 1.00 85.00 91 ASP A N 1
ATOM 672 C CA . ASP A 1 91 ? 5.286 0.685 -15.267 1.00 85.00 91 ASP A CA 1
ATOM 673 C C . ASP A 1 91 ? 3.887 0.099 -15.006 1.00 85.00 91 ASP A C 1
ATOM 675 O O . ASP A 1 91 ? 3.135 -0.198 -15.936 1.00 85.00 91 ASP A O 1
ATOM 679 N N . ILE A 1 92 ? 3.505 -0.063 -13.735 1.00 85.56 92 ILE A N 1
ATOM 680 C CA . ILE A 1 92 ? 2.160 -0.486 -13.355 1.00 85.56 92 ILE A CA 1
ATOM 681 C C . ILE A 1 92 ? 1.223 0.722 -13.453 1.00 85.56 92 ILE A C 1
ATOM 683 O O . ILE A 1 92 ? 1.250 1.633 -12.625 1.00 85.56 92 ILE A O 1
ATOM 687 N N . ALA A 1 93 ? 0.353 0.717 -14.463 1.00 88.31 93 ALA A N 1
ATOM 688 C CA . ALA A 1 93 ? -0.615 1.787 -14.666 1.00 88.31 93 ALA A CA 1
ATOM 689 C C . ALA A 1 93 ? -1.643 1.865 -13.522 1.00 88.31 93 ALA A C 1
ATOM 691 O O . ALA A 1 93 ? -2.227 0.858 -13.114 1.00 88.31 93 ALA A O 1
ATOM 692 N N . ALA A 1 94 ? -1.961 3.080 -13.065 1.00 87.69 94 ALA A N 1
ATOM 693 C CA . ALA A 1 94 ? -2.983 3.300 -12.036 1.00 87.69 94 ALA A CA 1
ATOM 694 C C . ALA A 1 94 ? -4.372 2.766 -12.449 1.00 87.69 94 ALA A C 1
ATOM 696 O O . ALA A 1 94 ? -5.117 2.258 -11.611 1.00 87.69 94 ALA A O 1
ATOM 697 N N . SER A 1 95 ? -4.701 2.807 -13.746 1.00 90.50 95 SER A N 1
ATOM 698 C CA . SER A 1 95 ? -5.935 2.231 -14.300 1.00 90.50 95 SER A CA 1
ATOM 699 C C . SER A 1 95 ? -6.037 0.723 -14.071 1.00 90.50 95 SER A C 1
ATOM 701 O O . SER A 1 95 ? -7.132 0.211 -13.839 1.00 90.50 95 SER A O 1
ATOM 703 N N . ARG A 1 96 ? -4.905 0.006 -14.066 1.00 89.56 96 ARG A N 1
ATOM 704 C CA . ARG A 1 96 ? -4.877 -1.428 -13.772 1.00 89.56 96 ARG A CA 1
ATOM 705 C C . ARG A 1 96 ? -5.290 -1.699 -12.331 1.00 89.56 96 ARG A C 1
ATOM 707 O O . ARG A 1 96 ? -6.088 -2.599 -12.092 1.00 89.56 96 ARG A O 1
ATOM 714 N N . ILE A 1 97 ? -4.783 -0.909 -11.387 1.00 89.56 97 ILE A N 1
ATOM 715 C CA . ILE A 1 97 ? -5.157 -1.016 -9.971 1.00 89.56 97 ILE A CA 1
ATOM 716 C C . ILE A 1 97 ? -6.632 -0.674 -9.779 1.00 89.56 97 ILE A C 1
ATOM 718 O O . ILE A 1 97 ? -7.345 -1.402 -9.096 1.00 89.56 97 ILE A O 1
ATOM 722 N N . HIS A 1 98 ? -7.109 0.384 -10.434 1.00 90.81 98 HIS A N 1
ATOM 723 C CA . HIS A 1 98 ? -8.515 0.770 -10.384 1.00 90.81 98 HIS A CA 1
ATOM 724 C C . HIS A 1 98 ? -9.445 -0.359 -10.859 1.00 90.81 98 HIS A C 1
ATOM 726 O O . HIS A 1 98 ? -10.393 -0.703 -10.157 1.00 90.81 98 HIS A O 1
ATOM 732 N N . LEU A 1 99 ? -9.129 -0.995 -11.993 1.00 91.38 99 LEU A N 1
ATOM 733 C CA . LEU A 1 99 ? -9.888 -2.135 -12.513 1.00 91.38 99 LEU A CA 1
ATOM 734 C C . LEU A 1 99 ? -9.873 -3.330 -11.546 1.00 91.38 99 LEU A C 1
ATOM 736 O O . LEU A 1 99 ? -10.898 -3.970 -11.329 1.00 91.38 99 LEU A O 1
ATOM 740 N N . LEU A 1 100 ? -8.719 -3.630 -10.943 1.00 90.44 100 LEU A N 1
ATOM 741 C CA . LEU A 1 100 ? -8.604 -4.710 -9.961 1.00 90.44 100 LEU A CA 1
ATOM 742 C C . LEU A 1 100 ? -9.473 -4.448 -8.724 1.00 90.44 100 LEU A C 1
ATOM 744 O O . LEU A 1 100 ? -10.160 -5.357 -8.266 1.00 90.44 100 LEU A O 1
ATOM 748 N N . LEU A 1 101 ? -9.486 -3.212 -8.222 1.00 90.62 101 LEU A N 1
ATOM 749 C CA . LEU A 1 101 ? -10.328 -2.818 -7.094 1.00 90.62 101 LEU A CA 1
ATOM 750 C C . LEU A 1 101 ? -11.825 -2.927 -7.430 1.00 90.62 101 LEU A C 1
ATOM 752 O O . LEU A 1 101 ? -12.588 -3.457 -6.623 1.00 90.62 101 LEU A O 1
ATOM 756 N N . GLN A 1 102 ? -12.245 -2.494 -8.626 1.00 91.75 102 GLN A N 1
ATOM 757 C CA . GLN A 1 102 ? -13.630 -2.644 -9.097 1.00 91.75 102 GLN A CA 1
ATOM 758 C C . GLN A 1 102 ? -14.050 -4.116 -9.190 1.00 91.75 102 GLN A C 1
ATOM 760 O O . GLN A 1 102 ? -15.108 -4.488 -8.689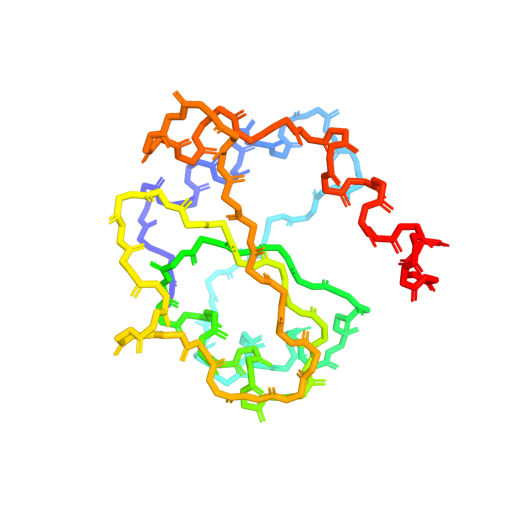 1.00 91.75 102 GLN A O 1
ATOM 765 N N . ASN A 1 103 ? -13.201 -4.973 -9.763 1.00 90.50 103 ASN A N 1
ATOM 766 C CA . ASN A 1 103 ? -13.489 -6.402 -9.924 1.00 90.50 103 ASN A CA 1
ATOM 767 C C . ASN A 1 103 ? -13.624 -7.148 -8.587 1.00 90.50 103 ASN A C 1
ATOM 769 O O . ASN A 1 103 ? -14.260 -8.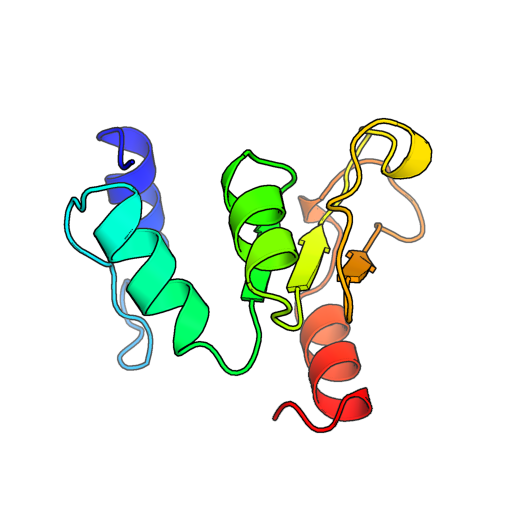196 -8.533 1.00 90.50 103 ASN A O 1
ATOM 773 N N . GLN A 1 104 ? -13.028 -6.621 -7.515 1.00 87.19 104 GLN A N 1
ATOM 774 C CA . GLN A 1 104 ? -13.169 -7.148 -6.156 1.00 87.19 104 GLN A CA 1
ATOM 775 C C . GLN A 1 104 ? -14.340 -6.511 -5.382 1.00 87.19 104 GLN A C 1
ATOM 777 O O . GLN A 1 104 ? -14.535 -6.822 -4.210 1.00 87.19 104 GLN A O 1
ATOM 782 N N . GLY A 1 105 ? -15.112 -5.603 -5.996 1.00 90.31 105 GLY A N 1
ATOM 783 C CA . GLY A 1 105 ? -16.189 -4.874 -5.319 1.00 90.31 105 GLY A CA 1
ATOM 784 C C . GLY A 1 105 ? -15.678 -3.946 -4.211 1.00 90.31 105 GLY A C 1
ATOM 785 O O . GLY A 1 105 ? -16.368 -3.727 -3.215 1.00 90.31 105 GLY A O 1
ATOM 786 N N . LEU A 1 106 ? -14.447 -3.434 -4.346 1.00 87.06 106 LEU A N 1
ATOM 787 C CA . LEU A 1 106 ? -13.769 -2.580 -3.359 1.00 87.06 106 LEU A CA 1
ATOM 788 C C . LEU A 1 106 ? -13.839 -1.083 -3.689 1.00 87.06 106 LEU A C 1
ATOM 790 O O . LEU A 1 106 ? -13.341 -0.266 -2.913 1.00 87.06 106 LEU A O 1
ATOM 794 N N . LEU A 1 107 ? -14.500 -0.726 -4.790 1.00 84.56 107 LEU A N 1
ATOM 795 C CA . LEU A 1 107 ? -14.902 0.637 -5.129 1.00 84.56 107 LEU A CA 1
ATOM 796 C C . LEU A 1 107 ? -16.421 0.695 -5.200 1.00 84.56 107 LEU A C 1
ATOM 798 O O . LEU A 1 107 ? -17.012 -0.236 -5.783 1.00 84.56 107 LEU A O 1
#

Solvent-accessible surface area (backbone atoms only — not comparable to full-atom values): 6378 Å² total; per-residue (Å²): 105,71,56,73,71,54,50,53,51,45,49,64,70,30,62,96,38,93,92,48,83,75,79,74,83,45,54,73,66,57,50,49,55,54,53,65,70,43,80,61,45,79,38,57,89,44,80,64,43,40,54,38,14,70,63,56,30,39,30,40,36,40,33,36,77,64,62,56,94,81,70,49,50,73,48,53,60,64,40,85,43,64,29,94,88,59,51,44,51,85,67,51,55,69,68,58,55,51,52,53,35,48,77,68,67,68,104

Mean predicted aligned error: 6.05 Å